Protein AF-H0G0A2-F1 (afdb_monomer_lite)

Organism: NCBI:txid1107881

Structure (mmCIF, N/CA/C/O backbone):
data_AF-H0G0A2-F1
#
_entry.id   AF-H0G0A2-F1
#
loop_
_atom_site.group_PDB
_atom_site.id
_atom_site.type_symbol
_atom_site.label_atom_id
_atom_site.label_alt_id
_atom_site.label_comp_id
_atom_site.label_asy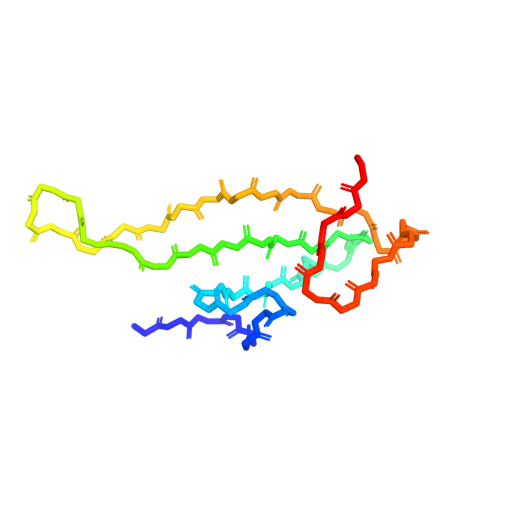m_id
_atom_site.label_entity_id
_atom_site.label_seq_id
_atom_site.pdbx_PDB_ins_code
_atom_site.Cartn_x
_atom_site.Cartn_y
_atom_site.Cartn_z
_atom_site.occupancy
_atom_site.B_iso_or_equiv
_atom_site.auth_seq_id
_atom_site.auth_comp_id
_atom_site.auth_asym_id
_atom_site.auth_atom_id
_atom_site.pdbx_PDB_model_num
ATOM 1 N N . MET A 1 1 ? -0.502 0.626 15.007 1.00 84.06 1 MET A N 1
ATOM 2 C CA . MET A 1 1 ? 0.786 0.358 14.318 1.00 84.06 1 MET A CA 1
ATOM 3 C C . MET A 1 1 ? 0.502 -0.264 12.957 1.00 84.06 1 MET A C 1
ATOM 5 O O . MET A 1 1 ? -0.555 -0.865 12.795 1.00 84.06 1 MET A O 1
ATOM 9 N N . ALA A 1 2 ? 1.389 -0.084 11.976 1.00 90.50 2 ALA A N 1
ATOM 10 C CA . ALA A 1 2 ? 1.217 -0.664 10.644 1.00 90.50 2 ALA A CA 1
ATOM 11 C C . ALA A 1 2 ? 1.336 -2.197 10.677 1.00 90.50 2 ALA A C 1
ATOM 13 O O . ALA A 1 2 ? 2.085 -2.739 11.483 1.00 90.50 2 ALA A O 1
ATOM 14 N N . THR A 1 3 ? 0.603 -2.888 9.798 1.00 93.19 3 THR A N 1
ATOM 15 C CA . THR A 1 3 ? 0.655 -4.361 9.675 1.00 93.19 3 THR A CA 1
ATOM 16 C C . THR A 1 3 ? 1.332 -4.838 8.387 1.00 93.19 3 THR A C 1
ATOM 18 O O . THR A 1 3 ? 1.464 -6.043 8.177 1.00 93.19 3 THR A O 1
ATOM 21 N N . GLY A 1 4 ? 1.689 -3.908 7.502 1.00 94.38 4 GLY A N 1
ATOM 22 C CA . GLY A 1 4 ? 2.521 -4.123 6.326 1.00 94.38 4 GLY A CA 1
ATOM 23 C C . GLY A 1 4 ? 3.985 -3.781 6.598 1.00 94.38 4 GLY A C 1
ATOM 24 O O . GLY A 1 4 ? 4.317 -3.181 7.622 1.00 94.38 4 GLY A O 1
ATOM 25 N N . ARG A 1 5 ? 4.859 -4.146 5.659 1.00 95.38 5 ARG A N 1
ATOM 26 C CA . ARG A 1 5 ? 6.277 -3.755 5.683 1.00 95.38 5 ARG A CA 1
ATOM 27 C C . ARG A 1 5 ? 6.432 -2.282 5.275 1.00 95.38 5 ARG A C 1
ATOM 29 O O . ARG A 1 5 ? 5.533 -1.774 4.603 1.00 95.38 5 ARG A O 1
ATOM 36 N N . PRO A 1 6 ? 7.535 -1.599 5.627 1.00 95.50 6 PRO A N 1
ATOM 37 C CA . PRO A 1 6 ? 7.866 -0.306 5.031 1.00 95.50 6 PRO A CA 1
ATOM 38 C C . PRO A 1 6 ? 7.804 -0.383 3.501 1.00 95.50 6 PRO A C 1
ATOM 40 O O . PRO A 1 6 ? 8.291 -1.350 2.910 1.00 95.50 6 PRO A O 1
ATOM 43 N N . GLY A 1 7 ? 7.135 0.587 2.883 1.00 92.94 7 GLY A N 1
ATOM 44 C CA . GLY A 1 7 ? 6.984 0.651 1.435 1.00 92.94 7 GLY A CA 1
ATOM 45 C C . GLY A 1 7 ? 8.205 1.248 0.745 1.00 92.94 7 GLY A C 1
ATOM 46 O O . GLY A 1 7 ? 9.028 1.908 1.377 1.00 92.94 7 GLY A O 1
ATOM 47 N N . ARG A 1 8 ? 8.300 1.031 -0.570 1.00 90.81 8 ARG A N 1
ATOM 48 C CA . ARG A 1 8 ? 9.342 1.633 -1.424 1.00 90.81 8 ARG A CA 1
ATOM 49 C C . ARG A 1 8 ? 9.303 3.156 -1.442 1.00 90.81 8 ARG A C 1
ATOM 51 O O . ARG A 1 8 ? 10.347 3.778 -1.566 1.00 90.81 8 ARG A O 1
ATOM 58 N N . VAL A 1 9 ? 8.113 3.742 -1.340 1.00 91.06 9 VAL A N 1
ATOM 59 C CA . VAL A 1 9 ? 7.942 5.192 -1.215 1.00 91.06 9 VAL A CA 1
ATOM 60 C C . VAL A 1 9 ? 7.950 5.554 0.266 1.00 91.06 9 VAL A C 1
ATOM 62 O O . VAL A 1 9 ? 7.188 4.982 1.054 1.00 91.06 9 VAL A O 1
ATOM 65 N N . ILE A 1 10 ? 8.804 6.501 0.653 1.00 92.31 10 ILE A N 1
ATOM 66 C CA . ILE A 1 10 ? 8.964 6.937 2.045 1.00 92.31 10 ILE A CA 1
ATOM 67 C C . ILE A 1 10 ? 7.610 7.357 2.641 1.00 92.31 10 ILE A C 1
ATOM 69 O O . ILE A 1 10 ? 6.790 8.005 1.994 1.00 92.31 10 ILE A O 1
ATOM 73 N N . GLY A 1 11 ? 7.367 6.966 3.895 1.00 93.38 11 GLY A N 1
ATOM 74 C CA . GLY A 1 11 ? 6.114 7.261 4.602 1.00 93.38 11 GLY A CA 1
ATOM 75 C C . GLY A 1 11 ? 4.950 6.327 4.251 1.00 93.38 11 GLY A C 1
ATOM 76 O O . GLY A 1 11 ? 3.853 6.494 4.786 1.00 93.38 11 GLY A O 1
ATOM 77 N N . THR A 1 12 ? 5.179 5.325 3.398 1.00 95.38 12 THR A N 1
ATOM 78 C CA . THR A 1 12 ? 4.173 4.323 3.032 1.00 95.38 12 THR A CA 1
ATOM 79 C C . THR A 1 12 ? 4.493 2.946 3.598 1.00 95.38 12 THR A C 1
ATOM 81 O O . THR A 1 12 ? 5.595 2.663 4.071 1.00 95.38 12 THR A O 1
ATOM 84 N N . TYR A 1 13 ? 3.492 2.080 3.554 1.00 96.94 13 TYR A N 1
ATOM 85 C CA . TYR A 1 13 ? 3.556 0.682 3.926 1.00 96.94 13 TYR A CA 1
ATOM 86 C C . TYR A 1 13 ? 2.983 -0.169 2.800 1.00 96.94 13 TYR A C 1
ATOM 88 O O . TYR A 1 13 ? 2.070 0.237 2.079 1.00 96.94 13 TYR A O 1
ATOM 96 N N . GLU A 1 14 ? 3.493 -1.385 2.693 1.00 96.19 14 GLU A N 1
ATOM 97 C CA . GLU A 1 14 ? 3.078 -2.376 1.714 1.00 96.19 14 GLU A CA 1
ATOM 98 C C . GLU A 1 14 ? 2.510 -3.604 2.413 1.00 96.19 14 GLU A C 1
ATOM 100 O O . GLU A 1 14 ? 3.134 -4.176 3.313 1.00 96.19 14 GLU A O 1
ATOM 105 N N . LYS A 1 15 ? 1.349 -4.068 1.953 1.00 97.38 15 LYS A N 1
ATOM 106 C CA . LYS A 1 15 ? 0.764 -5.332 2.396 1.00 97.38 15 LYS A CA 1
ATOM 107 C C . LYS A 1 15 ? 0.390 -6.205 1.209 1.00 97.38 15 LYS A C 1
ATOM 109 O O . LYS A 1 15 ? -0.490 -5.853 0.429 1.00 97.38 15 LYS A O 1
ATOM 114 N N . SER A 1 16 ? 1.050 -7.355 1.092 1.00 96.06 16 SER A N 1
ATOM 115 C CA . SER A 1 16 ? 0.685 -8.380 0.113 1.00 96.06 16 SER A CA 1
ATOM 116 C C . SER A 1 16 ? -0.669 -8.991 0.457 1.00 96.06 16 SER A C 1
ATOM 118 O O . SER A 1 16 ? -0.968 -9.238 1.629 1.00 96.06 16 SER A O 1
ATOM 120 N N . ILE A 1 17 ? -1.471 -9.262 -0.568 1.00 96.44 17 ILE A N 1
ATOM 121 C CA . ILE A 1 17 ? -2.747 -9.952 -0.418 1.00 96.44 17 ILE A CA 1
ATOM 122 C C . ILE A 1 17 ? -2.522 -11.450 -0.573 1.00 96.44 17 ILE A C 1
ATOM 124 O O . ILE A 1 17 ? -2.046 -11.930 -1.598 1.00 96.44 17 ILE A O 1
ATOM 128 N N . THR A 1 18 ? -2.855 -12.210 0.464 1.00 95.75 18 THR A N 1
ATOM 129 C CA . THR A 1 18 ? -2.664 -13.660 0.469 1.00 95.75 18 THR A CA 1
ATOM 130 C C . THR A 1 18 ? -3.442 -14.309 -0.679 1.00 95.75 18 THR A C 1
ATOM 132 O O . THR A 1 18 ? -4.627 -14.038 -0.856 1.00 95.75 18 THR A O 1
ATOM 135 N N . ARG A 1 19 ? -2.775 -15.195 -1.435 1.00 95.94 19 ARG A N 1
ATOM 136 C CA . ARG A 1 19 ? -3.316 -15.938 -2.597 1.00 95.94 19 ARG A CA 1
ATOM 137 C C . ARG A 1 19 ? -3.691 -15.091 -3.818 1.00 95.94 19 ARG A C 1
ATOM 139 O O . ARG A 1 19 ? -4.246 -15.646 -4.762 1.00 95.94 19 ARG A O 1
ATOM 146 N N . LEU A 1 20 ? -3.376 -13.798 -3.833 1.00 97.06 20 LEU A N 1
ATOM 147 C CA . LEU A 1 20 ? -3.580 -12.940 -4.994 1.00 97.06 20 LEU A CA 1
ATOM 148 C C . LEU A 1 20 ? -2.269 -12.230 -5.361 1.00 97.06 20 LEU A C 1
ATOM 150 O O . LEU A 1 20 ? -1.504 -11.865 -4.469 1.00 97.06 20 LEU A O 1
ATOM 154 N N . PRO A 1 21 ? -1.994 -11.989 -6.652 1.00 96.44 21 PRO A N 1
ATOM 155 C CA . PRO A 1 21 ? -0.775 -11.319 -7.095 1.00 96.44 21 PRO A CA 1
ATOM 156 C C . PRO A 1 21 ? -0.885 -9.795 -6.922 1.00 96.44 21 PRO A C 1
ATOM 158 O O . PRO A 1 21 ? -0.583 -9.041 -7.841 1.00 96.44 21 PRO A O 1
ATOM 161 N N . TYR A 1 22 ? -1.344 -9.328 -5.757 1.00 96.75 22 TYR A N 1
ATOM 162 C CA . TYR A 1 22 ? -1.540 -7.910 -5.466 1.00 96.75 22 TYR A CA 1
ATOM 163 C C . TYR A 1 22 ? -0.848 -7.473 -4.176 1.00 96.75 22 TYR A C 1
ATOM 165 O O . TYR A 1 22 ? -0.800 -8.200 -3.181 1.00 96.75 22 TYR A O 1
ATOM 173 N N . VAL A 1 23 ? -0.371 -6.232 -4.189 1.00 95.50 23 VAL A N 1
ATOM 174 C CA . VAL A 1 23 ? 0.140 -5.499 -3.032 1.00 95.50 23 VAL A CA 1
ATOM 175 C C . VAL A 1 23 ? -0.707 -4.246 -2.846 1.00 95.50 23 VAL A C 1
ATOM 177 O O . VAL A 1 23 ? -0.953 -3.505 -3.796 1.00 95.50 23 VAL A O 1
ATOM 180 N N . ILE A 1 24 ? -1.142 -3.997 -1.615 1.00 96.94 24 IL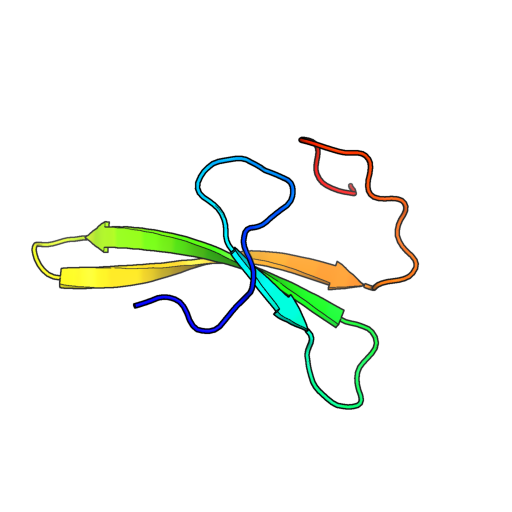E A N 1
ATOM 181 C CA . ILE A 1 24 ? -1.743 -2.728 -1.215 1.00 96.94 24 ILE A CA 1
ATOM 182 C C . ILE A 1 24 ? -0.633 -1.816 -0.709 1.00 96.94 24 ILE A C 1
ATOM 184 O O . ILE A 1 24 ? 0.042 -2.146 0.268 1.00 96.94 24 ILE A O 1
ATOM 188 N N . ALA A 1 25 ? -0.493 -0.658 -1.341 1.00 96.62 25 ALA A N 1
ATOM 189 C CA . ALA A 1 25 ? 0.305 0.446 -0.842 1.00 96.62 25 ALA A CA 1
ATOM 190 C C . ALA A 1 25 ? -0.586 1.420 -0.071 1.00 96.62 25 ALA A C 1
ATOM 192 O O . ALA A 1 25 ? -1.605 1.880 -0.594 1.00 96.62 25 ALA A O 1
ATOM 193 N N . TYR A 1 26 ? -0.220 1.734 1.169 1.00 97.31 26 TYR A N 1
ATOM 194 C CA . TYR A 1 26 ? -1.023 2.589 2.036 1.00 97.31 26 TYR A CA 1
ATOM 195 C C . TYR A 1 26 ? -0.168 3.468 2.950 1.00 97.31 26 TYR A C 1
ATOM 197 O O . TYR A 1 26 ? 0.971 3.137 3.261 1.00 97.31 26 TYR A O 1
ATOM 205 N N . ALA A 1 27 ? -0.733 4.574 3.423 1.00 96.69 27 ALA A N 1
ATOM 206 C CA . ALA A 1 27 ? -0.135 5.421 4.451 1.00 96.69 27 ALA A CA 1
ATOM 207 C C . ALA A 1 27 ? -0.994 5.412 5.721 1.00 96.69 27 ALA A C 1
ATOM 209 O O . ALA A 1 27 ? -2.212 5.216 5.669 1.00 96.69 27 ALA A O 1
ATOM 210 N N . LEU A 1 28 ? -0.354 5.624 6.870 1.00 95.19 28 LEU A N 1
ATOM 211 C CA . LEU A 1 28 ? -1.050 5.926 8.118 1.00 95.19 28 LEU A CA 1
ATOM 212 C C . LEU A 1 28 ? -1.066 7.440 8.294 1.00 95.19 28 LEU A C 1
ATOM 214 O O . LEU A 1 28 ? -0.007 8.060 8.335 1.00 95.19 28 LEU A O 1
ATOM 218 N N . MET A 1 29 ? -2.250 8.027 8.420 1.00 93.81 29 MET A N 1
ATOM 219 C CA . MET A 1 29 ? -2.405 9.471 8.584 1.00 93.81 29 MET A CA 1
ATOM 220 C C . MET A 1 29 ? -3.358 9.795 9.726 1.00 93.81 29 MET A C 1
ATOM 222 O O . MET A 1 29 ? -4.254 9.015 10.041 1.00 93.81 29 MET A O 1
ATOM 226 N N . ASN A 1 30 ? -3.176 10.955 10.349 1.00 92.81 30 ASN A N 1
ATOM 227 C CA . ASN A 1 30 ? -4.181 11.500 11.250 1.00 92.81 30 ASN A CA 1
ATOM 228 C C . ASN A 1 30 ? -5.198 12.289 10.417 1.00 92.81 30 ASN A C 1
ATOM 230 O O . ASN A 1 30 ? -4.827 13.219 9.706 1.00 92.81 30 ASN A O 1
ATOM 234 N N . HIS A 1 31 ? -6.467 11.908 10.492 1.00 89.19 31 HIS A N 1
ATOM 235 C CA . HIS A 1 31 ? -7.565 12.593 9.829 1.00 89.19 31 HIS A CA 1
ATOM 236 C C . HIS A 1 31 ? -8.674 12.839 10.853 1.00 89.19 31 HIS A C 1
ATOM 238 O O . HIS A 1 31 ? -9.169 11.901 11.477 1.00 89.19 31 HIS A O 1
ATOM 244 N N . GLY A 1 32 ? -9.022 14.109 11.082 1.00 89.44 32 GLY A N 1
ATOM 245 C CA . GLY A 1 32 ? -10.048 14.482 12.064 1.00 89.44 32 GLY A CA 1
ATOM 246 C C . GLY A 1 32 ? -9.745 14.022 13.497 1.00 89.44 32 GLY A C 1
ATOM 247 O O . GLY A 1 32 ? -10.656 13.625 14.219 1.00 89.44 32 GLY A O 1
ATOM 248 N N . GLY A 1 33 ? -8.469 14.002 13.899 1.00 92.81 33 GLY A N 1
ATOM 249 C CA . GLY A 1 33 ? -8.048 13.543 15.229 1.00 92.81 33 GLY A CA 1
ATOM 250 C C . GLY A 1 33 ? -8.039 12.019 15.403 1.00 92.81 33 GLY A C 1
ATOM 251 O O . GLY A 1 33 ? -7.850 11.537 16.519 1.00 92.81 33 GLY A O 1
ATOM 252 N N . ARG A 1 34 ? -8.238 11.247 14.327 1.00 92.38 34 ARG A N 1
ATOM 253 C CA . ARG A 1 34 ? -8.210 9.780 14.336 1.00 92.38 34 ARG A CA 1
ATOM 254 C C . ARG A 1 34 ? -7.155 9.242 13.376 1.00 92.38 34 ARG A C 1
ATOM 256 O O . ARG A 1 34 ? -7.013 9.723 12.2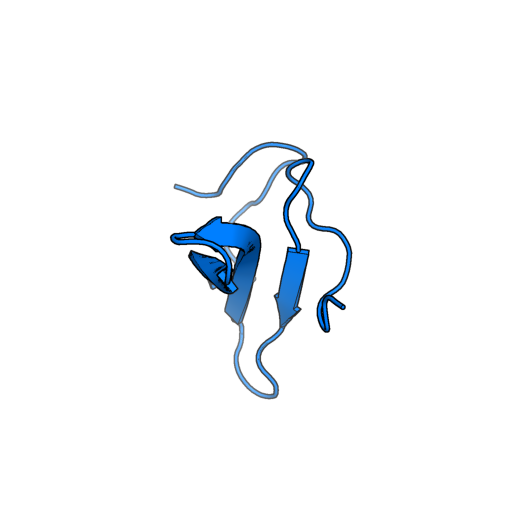52 1.00 92.38 34 ARG A O 1
ATOM 263 N N . GLN A 1 35 ? -6.448 8.191 13.792 1.00 92.50 35 GLN A N 1
ATOM 264 C CA . GLN A 1 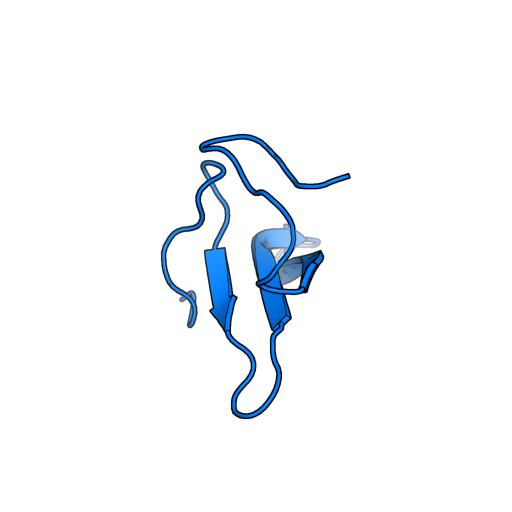35 ? -5.603 7.437 12.865 1.00 92.50 35 GLN A CA 1
ATOM 265 C C . GLN A 1 35 ? -6.468 6.777 11.792 1.00 92.50 35 GLN A C 1
ATOM 267 O O . GLN A 1 35 ? -7.424 6.068 12.094 1.00 92.50 35 GLN A O 1
ATOM 272 N N . SER A 1 36 ? -6.091 7.007 10.543 1.00 94.75 36 SER A N 1
ATOM 273 C CA . SER A 1 36 ? -6.750 6.507 9.348 1.00 94.75 36 SER A CA 1
ATOM 274 C C . SER A 1 36 ? -5.737 5.800 8.455 1.00 94.75 36 SER A C 1
ATOM 276 O O . SER A 1 36 ? -4.557 6.163 8.412 1.00 94.75 36 SER A O 1
ATOM 278 N N . VAL A 1 37 ? -6.212 4.785 7.737 1.00 95.69 37 VAL A N 1
ATOM 279 C CA . VAL A 1 37 ? -5.449 4.082 6.704 1.00 95.69 37 VAL A CA 1
ATOM 280 C C . VAL A 1 37 ? -5.868 4.651 5.357 1.00 95.69 37 VAL A C 1
ATOM 282 O O . VAL A 1 37 ? -7.017 4.493 4.953 1.00 95.69 37 VAL A O 1
ATOM 285 N N . MET A 1 38 ? -4.943 5.301 4.662 1.00 96.06 38 MET A N 1
ATOM 286 C CA . MET A 1 38 ? -5.179 5.801 3.312 1.00 96.06 38 MET A CA 1
ATOM 287 C C . MET A 1 38 ? -4.622 4.800 2.309 1.00 96.06 38 MET A C 1
ATOM 289 O O . MET A 1 38 ? -3.409 4.604 2.238 1.00 96.06 38 MET A O 1
ATOM 293 N N . ILE A 1 39 ? -5.504 4.161 1.543 1.00 96.38 39 ILE A N 1
ATOM 294 C CA . ILE A 1 39 ? -5.108 3.280 0.443 1.00 96.38 39 ILE A CA 1
ATOM 295 C C . ILE A 1 39 ? -4.651 4.160 -0.719 1.00 96.38 39 ILE A C 1
ATOM 297 O O . ILE A 1 39 ? -5.440 4.929 -1.259 1.00 96.38 39 ILE A O 1
ATOM 301 N N . LEU A 1 40 ? -3.373 4.060 -1.077 1.00 95.25 40 LEU A N 1
ATOM 302 C CA . LEU A 1 40 ? -2.769 4.864 -2.137 1.00 95.25 40 LEU A CA 1
ATOM 303 C C . LEU A 1 40 ? -2.904 4.161 -3.484 1.00 95.25 40 LEU A C 1
ATOM 305 O O . LEU A 1 40 ? -3.325 4.775 -4.460 1.00 95.25 40 LEU A O 1
ATOM 309 N N . ARG A 1 41 ? -2.549 2.869 -3.534 1.00 94.50 41 ARG A N 1
ATOM 310 C CA . ARG A 1 41 ? -2.622 2.039 -4.744 1.00 94.50 41 ARG A CA 1
ATOM 311 C C . ARG A 1 41 ? -2.868 0.570 -4.413 1.00 94.50 41 ARG A C 1
ATOM 313 O O . ARG A 1 41 ? -2.470 0.075 -3.358 1.00 94.50 41 ARG A O 1
ATOM 320 N N . VAL A 1 42 ? -3.458 -0.134 -5.376 1.00 95.81 42 VAL A N 1
ATOM 321 C CA . VAL A 1 42 ? -3.506 -1.599 -5.434 1.00 95.81 42 VAL A CA 1
ATOM 322 C C . VAL A 1 42 ? -2.720 -2.024 -6.667 1.00 95.81 42 VAL A C 1
ATOM 324 O O . VAL A 1 42 ? -3.077 -1.678 -7.789 1.00 95.81 42 VAL A O 1
ATOM 327 N N . ILE A 1 43 ? -1.613 -2.724 -6.452 1.00 94.50 43 ILE A N 1
ATOM 328 C CA . ILE A 1 43 ? -0.585 -2.956 -7.467 1.00 94.50 43 ILE A CA 1
ATOM 329 C C . ILE A 1 43 ? -0.520 -4.444 -7.760 1.00 94.50 43 ILE A C 1
ATOM 331 O O . ILE A 1 43 ? -0.327 -5.237 -6.843 1.00 94.50 43 ILE A O 1
ATOM 335 N N . HIS A 1 44 ? -0.643 -4.830 -9.028 1.00 95.50 44 HIS A N 1
ATOM 336 C CA . HIS A 1 44 ? -0.364 -6.207 -9.428 1.00 95.50 44 HIS A CA 1
ATOM 337 C C . HIS A 1 44 ? 1.150 -6.456 -9.400 1.00 95.50 44 HIS A C 1
ATOM 339 O O . HIS A 1 44 ? 1.911 -5.665 -9.952 1.00 95.50 44 HIS A O 1
ATOM 345 N N . THR A 1 45 ? 1.602 -7.576 -8.835 1.00 91.94 45 THR A N 1
ATOM 346 C CA . THR A 1 45 ? 3.028 -7.885 -8.589 1.00 91.94 45 THR A CA 1
ATOM 347 C C . THR A 1 45 ? 3.885 -8.058 -9.846 1.00 91.94 45 THR A C 1
ATOM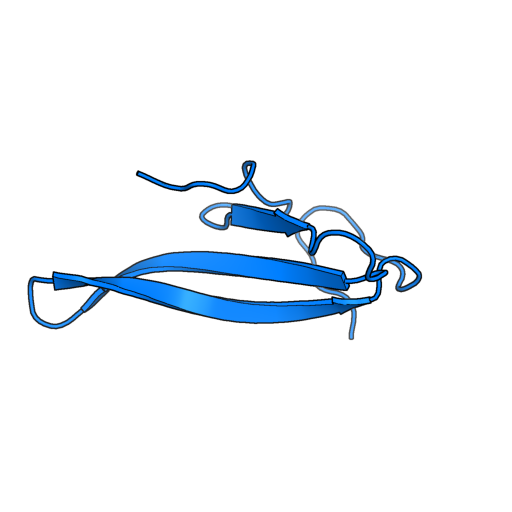 349 O O . THR A 1 45 ? 5.092 -8.218 -9.725 1.00 91.94 45 THR A O 1
ATOM 352 N N . VAL A 1 46 ? 3.278 -8.062 -11.037 1.00 91.44 46 VAL A N 1
ATOM 353 C CA . VAL A 1 46 ? 3.984 -8.183 -12.328 1.00 91.44 46 VAL A CA 1
ATOM 354 C C . VAL A 1 46 ? 4.287 -6.821 -12.942 1.00 91.44 46 VAL A C 1
ATOM 356 O O . VAL A 1 46 ? 5.004 -6.751 -13.932 1.00 91.44 46 VAL A O 1
ATOM 359 N N . ARG A 1 47 ? 3.713 -5.742 -12.393 1.00 89.06 47 ARG A N 1
ATOM 360 C CA . ARG A 1 47 ? 4.036 -4.395 -12.848 1.00 89.06 47 ARG A CA 1
ATOM 361 C C . ARG A 1 47 ? 5.444 -4.049 -12.399 1.00 89.06 47 ARG A C 1
ATOM 363 O O . ARG A 1 47 ? 5.805 -4.282 -11.245 1.00 89.06 47 ARG A O 1
ATOM 370 N N . GLU A 1 48 ? 6.206 -3.479 -13.321 1.00 84.62 48 GLU A N 1
ATOM 371 C CA . GLU A 1 48 ? 7.515 -2.929 -13.017 1.00 84.62 48 GLU A CA 1
ATOM 372 C C . GLU A 1 48 ? 7.364 -1.821 -11.982 1.00 84.62 48 GLU A C 1
ATOM 374 O O . GLU A 1 48 ? 6.544 -0.916 -12.134 1.00 84.62 48 GLU A O 1
ATOM 379 N N . TRP A 1 49 ? 8.116 -1.942 -10.895 1.00 83.19 49 TRP A N 1
ATOM 380 C CA . TRP A 1 49 ? 8.022 -1.020 -9.782 1.00 83.19 49 TRP A CA 1
ATOM 381 C C . TRP A 1 49 ? 9.417 -0.701 -9.246 1.00 83.19 49 TRP A C 1
ATOM 383 O O . TRP A 1 49 ? 9.967 -1.409 -8.395 1.00 83.19 49 TRP A O 1
ATOM 393 N N . THR A 1 50 ? 9.973 0.374 -9.796 1.00 81.12 50 THR A N 1
ATOM 394 C CA . THR A 1 50 ? 11.233 1.010 -9.408 1.00 81.12 50 THR A CA 1
ATOM 395 C C . THR A 1 50 ? 11.161 1.572 -7.985 1.00 81.12 50 THR A C 1
ATOM 397 O O . THR A 1 50 ? 10.085 1.835 -7.441 1.00 81.12 50 THR A O 1
ATOM 400 N N . ALA A 1 51 ? 12.322 1.687 -7.333 1.00 78.69 51 ALA A N 1
ATOM 401 C CA . ALA A 1 51 ? 12.399 2.262 -5.994 1.00 78.69 51 ALA A CA 1
ATOM 402 C C . ALA A 1 51 ? 11.894 3.713 -6.011 1.00 78.69 51 ALA A C 1
ATOM 404 O O . ALA A 1 51 ? 12.132 4.432 -6.973 1.00 78.69 51 ALA A O 1
ATOM 405 N N . GLU A 1 52 ? 11.191 4.112 -4.949 1.00 84.69 52 GLU A N 1
ATOM 406 C CA . GLU A 1 52 ? 10.643 5.465 -4.749 1.00 84.69 52 GLU A CA 1
ATOM 407 C C . GLU A 1 52 ? 9.606 5.967 -5.773 1.00 84.69 52 GLU A C 1
ATOM 409 O O . GLU A 1 52 ? 9.032 7.037 -5.581 1.00 84.69 52 GLU A O 1
ATOM 414 N N . GLU A 1 53 ? 9.268 5.183 -6.792 1.00 85.06 53 GLU A N 1
ATOM 415 C CA . GLU A 1 53 ? 8.235 5.523 -7.775 1.00 85.06 53 GLU A CA 1
ATOM 416 C C . GLU A 1 53 ? 6.989 4.651 -7.592 1.00 85.06 53 GLU A C 1
ATOM 418 O O . GLU A 1 53 ? 6.935 3.808 -6.701 1.00 85.06 53 GLU A O 1
ATOM 423 N N . TRP A 1 54 ? 5.954 4.850 -8.409 1.00 84.25 54 TRP A N 1
ATOM 424 C CA . TRP A 1 54 ? 4.798 3.954 -8.483 1.00 84.25 54 TRP A CA 1
ATOM 425 C C . TRP A 1 54 ? 4.639 3.442 -9.912 1.00 84.25 54 TRP A C 1
ATOM 427 O O . TRP A 1 54 ? 4.815 4.228 -10.842 1.00 84.25 54 TRP A O 1
ATOM 437 N N . PRO A 1 55 ? 4.224 2.179 -10.107 1.00 84.12 55 PRO A N 1
ATOM 438 C CA . PRO A 1 55 ? 3.861 1.711 -11.433 1.00 84.12 55 PRO A CA 1
ATOM 439 C C . PRO A 1 55 ? 2.686 2.540 -11.974 1.00 84.12 55 PRO A C 1
ATOM 441 O O .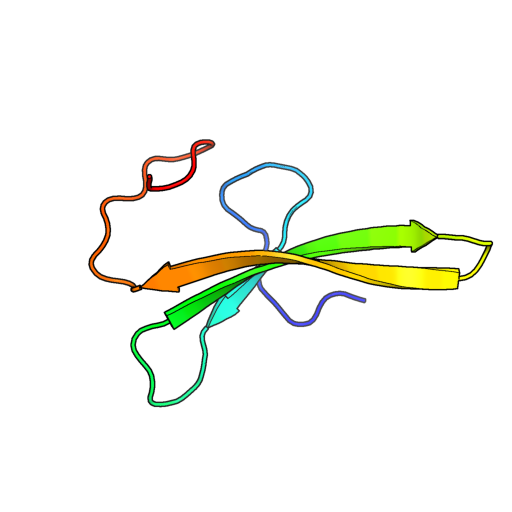 PRO A 1 55 ? 1.804 2.904 -11.178 1.00 84.12 55 PRO A O 1
ATOM 444 N N . PRO A 1 56 ? 2.649 2.814 -13.293 1.00 75.56 56 PRO A N 1
ATOM 445 C CA . PRO A 1 56 ? 1.559 3.549 -13.930 1.00 75.56 56 PRO A CA 1
ATOM 446 C C . PRO A 1 56 ? 0.198 2.893 -13.687 1.00 75.56 56 PRO A C 1
ATOM 448 O O . PRO A 1 56 ? 0.138 1.647 -13.576 1.00 75.56 56 PRO A O 1
#

Radius of gyration: 11.74 Å; chains: 1; bounding box: 22×30×29 Å

Foldseek 3Di:
DDPFDQDLAPQWGWDDDPPAQWIWIWHFDQDPNDTDIGGPDIDRNPFDDDGNDGGD

pLDDT: mean 92.27, std 5.16, range [75.56, 97.38]

Secondary structure (DSSP, 8-state):
--SSEEPSSTT-EEEEPTTSSEEEEEEEEEETTEEEEEEEEEEETTS---TTS---

Sequence (56 aa):
MATGRPGRVIGTYEKSITRLPYVIAYALMNHGGRQSVMILRVIHTVREWTAEEWPP